Protein AF-A0A146KTJ7-F1 (afdb_monomer_lite)

Radius of gyration: 42.47 Å; chains: 1; bounding box: 105×36×90 Å

Organism: Lygus hesperus (NCBI:txid30085)

Structure (mmCIF, N/CA/C/O backbone):
data_AF-A0A146KTJ7-F1
#
_entry.id   AF-A0A146KTJ7-F1
#
loop_
_atom_site.group_PDB
_atom_site.id
_atom_site.type_symbol
_atom_site.label_atom_id
_atom_site.label_alt_id
_atom_site.label_comp_id
_atom_site.label_asym_id
_atom_site.label_entity_id
_atom_site.label_seq_id
_atom_site.pdbx_PDB_ins_code
_atom_site.Cartn_x
_atom_site.Cartn_y
_atom_site.Cartn_z
_atom_site.occupancy
_atom_site.B_iso_or_equiv
_atom_site.auth_seq_id
_atom_site.auth_comp_id
_atom_site.auth_asym_id
_atom_site.auth_atom_id
_atom_site.pdbx_PDB_model_num
ATOM 1 N N . ARG A 1 1 ? 34.558 -4.825 -2.400 1.00 47.84 1 ARG A N 1
ATOM 2 C CA . ARG A 1 1 ? 34.034 -5.689 -3.493 1.00 47.84 1 ARG A CA 1
ATOM 3 C C . ARG A 1 1 ? 32.564 -6.095 -3.314 1.00 47.84 1 ARG A C 1
ATOM 5 O O . ARG A 1 1 ? 31.874 -6.147 -4.314 1.00 47.84 1 ARG A O 1
ATOM 12 N N . ILE A 1 2 ? 32.049 -6.291 -2.092 1.00 46.28 2 ILE A N 1
ATOM 13 C CA . ILE A 1 2 ? 30.622 -6.625 -1.861 1.00 46.28 2 ILE A CA 1
ATOM 14 C C . ILE A 1 2 ? 29.674 -5.414 -2.025 1.00 46.28 2 ILE A C 1
ATOM 16 O O . ILE A 1 2 ? 28.558 -5.570 -2.504 1.00 46.28 2 ILE A O 1
ATOM 20 N N . TRP A 1 3 ? 30.133 -4.193 -1.728 1.00 40.91 3 TRP A N 1
ATOM 21 C CA . TRP A 1 3 ? 29.314 -2.974 -1.852 1.00 40.91 3 TRP A CA 1
ATOM 22 C C . TRP A 1 3 ? 29.135 -2.434 -3.285 1.00 40.91 3 TRP A C 1
ATOM 24 O O . TRP A 1 3 ? 28.250 -1.617 -3.509 1.00 40.91 3 TRP A O 1
ATOM 34 N N . LEU A 1 4 ? 29.916 -2.906 -4.265 1.00 48.66 4 LEU A N 1
ATOM 35 C CA . LEU A 1 4 ? 29.798 -2.459 -5.665 1.00 48.66 4 LEU A CA 1
ATOM 36 C C . LEU A 1 4 ? 28.673 -3.176 -6.430 1.00 48.66 4 LEU A C 1
ATOM 38 O O . LEU A 1 4 ? 28.104 -2.608 -7.354 1.00 48.66 4 LEU A O 1
ATOM 42 N N . LEU A 1 5 ? 28.298 -4.388 -6.011 1.00 50.31 5 LEU A N 1
ATOM 43 C CA . LEU A 1 5 ? 27.285 -5.201 -6.697 1.00 50.31 5 LEU A CA 1
ATOM 44 C C . LEU A 1 5 ? 25.848 -4.688 -6.520 1.00 50.31 5 LEU A C 1
ATOM 46 O O . LEU A 1 5 ? 24.988 -5.011 -7.330 1.00 50.31 5 LEU A O 1
ATOM 50 N N . LYS A 1 6 ? 25.557 -3.894 -5.479 1.00 47.56 6 LYS A N 1
ATOM 51 C CA . LYS A 1 6 ? 24.189 -3.396 -5.251 1.00 47.56 6 LYS A CA 1
ATOM 52 C C . LYS A 1 6 ? 23.852 -2.132 -6.043 1.00 47.56 6 LYS A C 1
ATOM 54 O O . LYS A 1 6 ? 22.677 -1.911 -6.328 1.00 47.56 6 LYS A O 1
ATOM 59 N N . PHE A 1 7 ? 24.847 -1.331 -6.426 1.00 45.88 7 PHE A N 1
ATOM 60 C CA . PHE A 1 7 ? 24.607 -0.043 -7.085 1.00 45.88 7 PHE A CA 1
ATOM 61 C C . PHE A 1 7 ? 24.211 -0.189 -8.566 1.00 45.88 7 PHE A C 1
ATOM 63 O O . PHE A 1 7 ? 23.405 0.590 -9.065 1.00 45.88 7 PHE A O 1
ATOM 70 N N . THR A 1 8 ? 24.678 -1.241 -9.247 1.00 53.75 8 THR A N 1
ATOM 71 C CA . THR A 1 8 ? 24.365 -1.506 -10.665 1.00 53.75 8 THR A CA 1
ATOM 72 C C . THR A 1 8 ? 22.951 -2.042 -10.898 1.00 53.75 8 THR A C 1
ATOM 74 O O . THR A 1 8 ? 22.513 -2.144 -12.032 1.00 53.75 8 THR A O 1
ATOM 77 N N . THR A 1 9 ? 22.199 -2.381 -9.848 1.00 61.38 9 THR A N 1
ATOM 78 C CA . THR A 1 9 ? 20.865 -2.989 -10.015 1.00 61.38 9 THR A CA 1
ATOM 79 C C . THR A 1 9 ? 19.799 -2.008 -10.497 1.00 61.38 9 THR A C 1
ATOM 81 O O . THR A 1 9 ? 18.772 -2.435 -11.007 1.00 61.38 9 THR A O 1
ATOM 84 N N . SER A 1 10 ? 20.021 -0.701 -10.325 1.00 77.00 10 SER A N 1
ATOM 85 C CA . SER A 1 10 ? 19.070 0.340 -10.741 1.00 77.00 10 SER A CA 1
ATOM 86 C C . SER A 1 10 ? 19.425 1.014 -12.066 1.00 77.00 10 SER A C 1
ATOM 88 O O . SER A 1 10 ? 18.772 1.993 -12.428 1.00 77.00 10 SER A O 1
ATOM 90 N N . ILE A 1 11 ? 20.471 0.536 -12.746 1.00 85.75 11 ILE A N 1
ATOM 91 C CA . ILE A 1 11 ? 20.939 1.103 -14.006 1.00 85.75 11 ILE A CA 1
ATOM 92 C C . ILE A 1 11 ? 20.647 0.129 -15.147 1.00 85.75 11 ILE A C 1
ATOM 94 O O . ILE A 1 11 ? 20.969 -1.055 -15.065 1.00 85.75 11 ILE A O 1
ATOM 98 N N . SER A 1 12 ? 20.016 0.632 -16.199 1.00 89.19 12 SER A N 1
ATOM 99 C CA . SER A 1 12 ? 19.704 -0.109 -17.416 1.00 89.19 12 SER A CA 1
ATOM 100 C C . SER A 1 12 ? 20.535 0.430 -18.573 1.00 89.19 12 SER A C 1
ATOM 102 O O . SER A 1 12 ? 20.665 1.645 -18.734 1.00 89.19 12 SER A O 1
ATOM 104 N N . ALA A 1 13 ? 21.093 -0.482 -19.367 1.00 89.31 13 ALA A N 1
ATOM 105 C CA . ALA A 1 13 ? 21.839 -0.154 -20.575 1.00 89.31 13 ALA A CA 1
ATOM 106 C C . ALA A 1 13 ? 20.877 0.074 -21.749 1.00 89.31 13 ALA A C 1
ATOM 108 O O . ALA A 1 13 ? 19.907 -0.669 -21.914 1.00 89.31 13 ALA A O 1
ATOM 109 N N . PHE A 1 14 ? 21.156 1.089 -22.556 1.00 89.81 14 PHE A N 1
ATOM 110 C CA . PHE A 1 14 ? 20.453 1.414 -23.790 1.00 89.81 14 PHE A CA 1
ATOM 111 C C . PHE A 1 14 ? 21.454 1.471 -24.939 1.00 89.81 14 PHE A C 1
ATOM 113 O O . PHE A 1 14 ? 22.538 2.026 -24.762 1.00 89.81 14 PHE A O 1
ATOM 120 N N . ASN A 1 15 ? 21.104 0.893 -26.088 1.00 90.69 15 ASN A N 1
ATOM 121 C CA . ASN A 1 15 ? 21.912 1.034 -27.290 1.00 90.69 15 ASN A CA 1
ATOM 122 C C . ASN A 1 15 ? 21.531 2.333 -28.004 1.00 90.69 15 ASN A C 1
ATOM 124 O O . ASN A 1 15 ? 20.383 2.515 -28.401 1.00 90.69 15 ASN A O 1
ATOM 128 N N . THR A 1 16 ? 22.507 3.214 -28.179 1.00 87.12 16 THR A N 1
ATOM 129 C CA . THR A 1 16 ? 22.369 4.504 -28.865 1.00 87.12 16 THR A CA 1
ATOM 130 C C . THR A 1 16 ? 21.907 4.341 -30.317 1.00 87.12 16 THR A C 1
ATOM 132 O O . THR A 1 16 ? 21.247 5.224 -30.855 1.00 87.12 16 THR A O 1
ATOM 135 N N . SER A 1 17 ? 22.158 3.196 -30.962 1.00 86.00 17 SER A N 1
ATOM 136 C CA . SER A 1 17 ? 21.632 2.931 -32.310 1.00 86.00 17 SER A CA 1
ATOM 137 C C . SER A 1 17 ? 20.104 2.891 -32.379 1.00 86.00 17 SER A C 1
ATOM 139 O O . SER A 1 17 ? 19.544 3.042 -33.460 1.00 86.00 17 SER A O 1
ATOM 141 N N . ASP A 1 18 ? 19.435 2.665 -31.245 1.00 86.81 18 ASP A N 1
ATOM 142 C CA . ASP A 1 18 ? 17.981 2.520 -31.158 1.00 86.81 18 ASP A CA 1
ATOM 143 C C . ASP A 1 18 ? 17.280 3.850 -30.818 1.00 86.81 18 ASP A C 1
ATOM 145 O O . ASP A 1 18 ? 16.095 3.860 -30.464 1.00 86.81 18 ASP A O 1
ATOM 149 N N . TYR A 1 19 ? 17.993 4.982 -30.888 1.00 85.06 19 TYR A N 1
ATOM 150 C 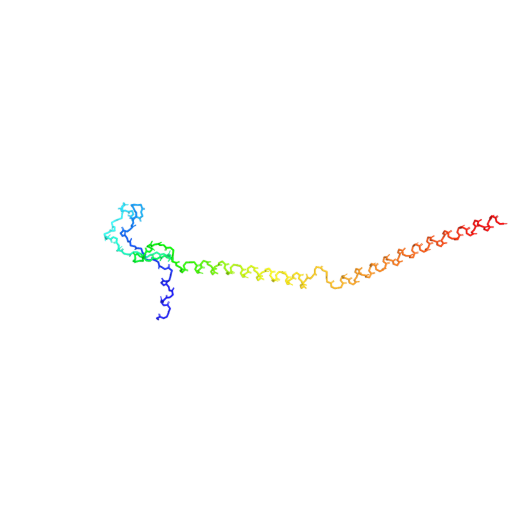CA . TYR A 1 19 ? 17.379 6.298 -30.745 1.00 85.06 19 TYR A CA 1
ATOM 151 C C . TYR A 1 19 ? 16.327 6.533 -31.838 1.00 85.06 19 TYR A C 1
ATOM 153 O O . TYR A 1 19 ? 16.546 6.265 -33.016 1.00 85.06 19 TYR A O 1
ATOM 161 N N . LEU A 1 20 ? 15.167 7.052 -31.431 1.00 85.62 20 LEU A N 1
ATOM 162 C CA . LEU A 1 20 ? 14.212 7.650 -32.364 1.00 85.62 20 LEU A CA 1
ATOM 163 C C . LEU A 1 20 ? 14.728 9.039 -32.757 1.00 85.62 20 LEU A C 1
ATOM 165 O O . LEU A 1 20 ? 15.433 9.663 -31.962 1.00 85.62 20 LEU A O 1
ATOM 169 N N . ASP A 1 21 ? 14.321 9.541 -33.925 1.00 80.19 21 ASP A N 1
ATOM 170 C CA . ASP A 1 21 ? 14.771 10.833 -34.477 1.00 80.19 21 ASP A CA 1
ATOM 171 C C . ASP A 1 21 ? 14.597 12.025 -33.506 1.00 80.19 21 ASP A C 1
ATOM 173 O O . ASP A 1 21 ? 15.309 13.017 -33.609 1.00 80.19 21 ASP A O 1
ATOM 177 N N . GLU A 1 22 ? 13.689 11.914 -32.528 1.00 80.06 22 GLU A N 1
ATOM 178 C CA . GLU A 1 22 ? 13.392 12.938 -31.512 1.00 80.06 22 GLU A CA 1
ATOM 179 C C . GLU A 1 22 ? 14.144 12.761 -30.173 1.00 80.06 22 GLU A C 1
ATOM 181 O O . GLU A 1 22 ? 14.019 13.597 -29.283 1.00 80.06 22 GLU A O 1
ATOM 186 N N . MET A 1 23 ? 14.872 11.655 -29.971 1.00 77.44 23 MET A N 1
ATOM 187 C CA . MET A 1 23 ? 15.534 11.326 -28.691 1.00 77.44 23 MET A CA 1
ATOM 188 C C . MET A 1 23 ? 17.036 11.630 -28.665 1.00 77.44 23 MET A C 1
ATOM 190 O O . MET A 1 23 ? 17.662 11.499 -27.610 1.00 77.44 23 MET A O 1
ATOM 194 N N . GLY A 1 24 ? 17.618 11.966 -29.817 1.00 71.19 24 GLY A N 1
ATOM 195 C CA . GLY A 1 24 ? 19.033 12.300 -29.936 1.00 71.19 24 GLY A CA 1
ATOM 196 C C . GLY A 1 24 ? 19.383 13.620 -29.248 1.00 71.19 24 GLY A C 1
ATOM 197 O O . GLY A 1 24 ? 18.517 14.423 -28.912 1.00 71.19 24 GLY A O 1
ATOM 198 N N . VAL A 1 25 ? 20.677 13.847 -29.033 1.00 71.62 25 VAL A N 1
ATOM 199 C CA . VAL A 1 25 ? 21.177 15.149 -28.579 1.00 71.62 25 VAL A CA 1
ATOM 200 C C . VAL A 1 25 ? 20.886 16.193 -29.659 1.00 71.62 25 VAL A C 1
ATOM 202 O O . VAL A 1 25 ? 21.232 15.975 -30.821 1.00 71.62 25 VAL A O 1
ATOM 205 N N . ASP A 1 26 ? 20.298 17.330 -29.277 1.00 72.19 26 ASP A N 1
ATOM 206 C CA . ASP A 1 26 ? 20.139 18.482 -30.167 1.00 72.19 26 ASP A CA 1
ATOM 207 C C . ASP A 1 26 ? 21.529 18.957 -30.614 1.00 72.19 26 ASP A C 1
ATOM 209 O O . ASP A 1 26 ? 22.291 19.540 -29.841 1.00 72.19 26 ASP A O 1
ATOM 213 N N . LYS A 1 27 ? 21.881 18.680 -31.875 1.00 69.94 27 LYS A N 1
ATOM 214 C CA . LYS A 1 27 ? 23.171 19.079 -32.470 1.00 69.94 27 LYS A CA 1
ATOM 215 C C . LYS A 1 27 ? 23.202 20.562 -32.863 1.00 69.94 27 LYS A C 1
ATOM 217 O O . LYS A 1 27 ? 24.217 21.057 -33.350 1.00 69.94 27 LYS A O 1
ATOM 222 N N . ASP A 1 28 ? 22.109 21.282 -32.622 1.00 67.50 28 ASP A N 1
ATOM 223 C CA . ASP A 1 28 ? 21.960 22.698 -32.932 1.00 67.50 28 ASP A CA 1
ATOM 224 C C . ASP A 1 28 ? 22.681 23.566 -31.884 1.00 67.50 28 ASP A C 1
ATOM 226 O O . ASP A 1 28 ? 22.093 24.062 -30.924 1.00 67.50 28 ASP A O 1
ATOM 230 N N . GLY A 1 29 ? 23.987 23.776 -32.082 1.00 62.22 29 GLY A N 1
ATOM 231 C CA . GLY A 1 29 ? 24.737 24.864 -31.438 1.00 62.22 29 GLY A CA 1
ATOM 232 C C . GLY A 1 29 ? 25.714 24.479 -30.326 1.00 62.22 29 GLY A C 1
ATOM 233 O O . GLY A 1 29 ? 26.244 25.374 -29.666 1.00 62.22 29 GLY A O 1
ATOM 234 N N . VAL A 1 30 ? 25.998 23.191 -30.125 1.00 61.84 30 VAL A N 1
ATOM 235 C CA . VAL A 1 30 ? 27.116 22.740 -29.283 1.00 61.84 30 VAL A CA 1
ATOM 236 C C . VAL A 1 30 ? 28.033 21.871 -30.132 1.00 61.84 30 VAL A C 1
ATOM 238 O O . VAL A 1 30 ? 27.632 20.792 -30.564 1.00 61.84 30 VAL A O 1
ATOM 241 N N . ASP A 1 31 ? 29.268 22.329 -30.342 1.00 58.09 31 ASP A N 1
ATOM 242 C CA . ASP A 1 31 ? 30.346 21.545 -30.953 1.00 58.09 31 ASP A CA 1
ATOM 243 C C . ASP A 1 31 ? 30.782 20.436 -29.977 1.00 58.09 31 ASP A C 1
ATOM 245 O O . ASP A 1 31 ? 31.858 20.475 -29.378 1.00 58.09 31 ASP A O 1
ATOM 249 N N . ILE A 1 32 ? 29.914 19.449 -29.747 1.00 62.09 32 ILE A N 1
ATOM 250 C CA . ILE A 1 32 ? 30.331 18.177 -29.165 1.00 62.09 32 ILE A CA 1
ATOM 251 C C . ILE A 1 32 ? 31.034 17.429 -30.298 1.00 62.09 32 ILE A C 1
ATOM 253 O O . ILE A 1 32 ? 30.412 16.704 -31.069 1.00 62.09 32 ILE A O 1
ATOM 257 N N . GLU A 1 33 ? 32.341 17.654 -30.439 1.00 60.47 33 GLU A N 1
ATOM 258 C CA . GLU A 1 33 ? 33.205 16.806 -31.262 1.00 60.47 33 GLU A CA 1
ATOM 259 C C . GLU A 1 33 ? 33.278 15.415 -30.617 1.00 60.47 33 GLU A C 1
ATOM 261 O O . GLU A 1 33 ? 34.136 15.122 -29.782 1.00 60.47 33 GLU A O 1
ATOM 266 N N . GLY A 1 34 ? 32.332 14.554 -30.971 1.00 66.81 34 GLY A N 1
ATOM 267 C CA . GLY A 1 34 ? 32.317 13.159 -30.560 1.00 66.81 34 GLY A CA 1
ATOM 268 C C . GLY A 1 34 ? 31.083 12.443 -31.083 1.00 66.81 34 GLY A C 1
ATOM 269 O O . GLY A 1 34 ? 29.970 12.943 -30.938 1.00 66.81 34 GLY A O 1
ATOM 270 N N . ASP A 1 35 ? 31.288 11.269 -31.681 1.00 73.69 35 ASP A N 1
ATOM 271 C CA . ASP A 1 35 ? 30.192 10.343 -31.952 1.00 73.69 35 ASP A CA 1
ATOM 272 C C . ASP A 1 35 ? 29.529 9.931 -30.632 1.00 73.69 35 ASP A C 1
ATOM 274 O O . ASP A 1 35 ? 30.193 9.784 -29.597 1.00 73.69 35 ASP A O 1
ATOM 278 N N . ASP A 1 36 ? 28.213 9.730 -30.675 1.00 75.00 36 ASP A N 1
ATOM 279 C CA . ASP A 1 36 ? 27.471 9.223 -29.531 1.00 75.00 36 ASP A CA 1
ATOM 280 C C . ASP A 1 36 ? 28.050 7.856 -29.102 1.00 75.00 36 ASP A C 1
ATOM 282 O O . ASP A 1 36 ? 28.326 6.998 -29.949 1.00 75.00 36 ASP A O 1
ATOM 286 N N . PRO A 1 37 ? 28.259 7.613 -27.794 1.00 82.75 37 PRO A N 1
ATOM 287 C CA . PRO A 1 37 ? 28.782 6.335 -27.328 1.00 82.75 37 PRO A CA 1
ATOM 288 C C . PRO A 1 37 ? 27.815 5.206 -27.694 1.00 82.75 37 PRO A C 1
ATOM 290 O O . PRO A 1 37 ? 26.607 5.371 -27.569 1.00 82.75 37 PRO A O 1
ATOM 293 N N . GLU A 1 38 ? 28.334 4.033 -28.063 1.00 86.00 38 GLU A N 1
ATOM 294 C CA . GLU A 1 38 ? 27.518 2.882 -28.495 1.00 86.00 38 GLU A CA 1
ATOM 295 C C . GLU A 1 38 ? 26.451 2.477 -27.459 1.00 86.00 38 GLU A C 1
ATOM 297 O O . GLU A 1 38 ? 25.325 2.128 -27.807 1.00 86.00 38 GLU A O 1
ATOM 302 N N . ILE A 1 39 ? 26.779 2.571 -26.166 1.00 88.56 39 ILE A N 1
ATOM 303 C CA . ILE A 1 39 ? 25.868 2.230 -25.071 1.00 88.56 39 ILE A CA 1
ATOM 304 C C . ILE A 1 39 ? 25.814 3.377 -24.067 1.00 88.56 39 ILE A C 1
ATOM 306 O O . ILE A 1 39 ? 26.838 3.777 -23.507 1.00 88.56 39 ILE A O 1
ATOM 310 N N . CYS A 1 40 ? 24.602 3.837 -23.759 1.00 87.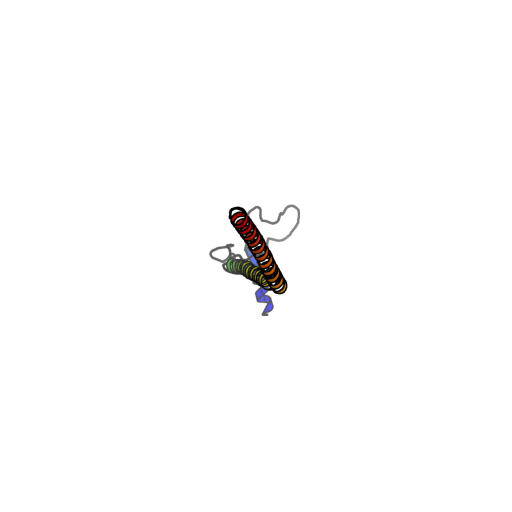44 40 CYS A N 1
ATOM 311 C CA . CYS A 1 40 ? 24.341 4.764 -22.666 1.00 87.44 40 CYS A CA 1
ATOM 312 C C . CYS A 1 40 ? 23.611 4.062 -21.510 1.00 87.44 40 CYS A C 1
ATOM 314 O O . CYS A 1 40 ? 23.037 2.979 -21.645 1.00 87.44 40 CYS A O 1
ATOM 316 N N . GLN A 1 41 ? 23.691 4.644 -20.316 1.00 88.31 41 GLN A N 1
ATOM 317 C CA . GLN A 1 41 ? 23.133 4.064 -19.099 1.00 88.31 41 GLN A CA 1
ATOM 318 C C . GLN A 1 41 ? 22.164 5.046 -18.452 1.00 88.31 41 GLN A C 1
ATOM 320 O O . GLN A 1 41 ? 22.506 6.200 -18.208 1.00 88.31 41 GLN A O 1
ATOM 325 N N . TYR A 1 42 ? 20.962 4.575 -18.137 1.00 87.62 42 TYR A N 1
ATOM 326 C CA . TYR A 1 42 ? 19.922 5.371 -17.493 1.00 87.62 42 TYR A CA 1
ATOM 327 C C . TYR A 1 42 ? 19.357 4.636 -16.287 1.00 87.62 42 TYR A C 1
ATOM 329 O O . TYR A 1 42 ? 19.506 3.424 -16.127 1.00 87.62 42 TYR A O 1
ATOM 337 N N . ARG A 1 43 ? 18.708 5.382 -15.397 1.00 88.19 43 ARG A N 1
ATOM 338 C CA . ARG A 1 43 ? 18.122 4.804 -14.192 1.00 88.19 43 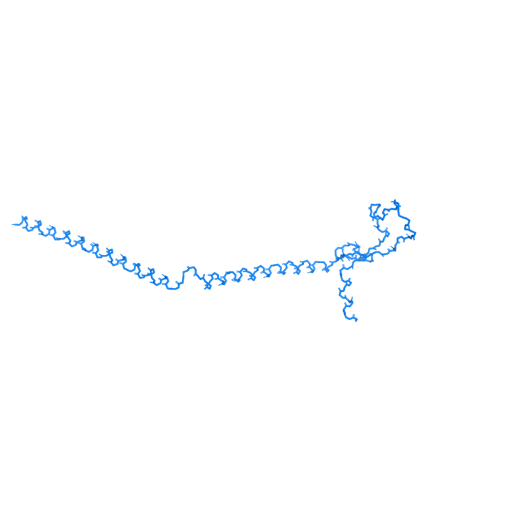ARG A CA 1
ATOM 339 C C . ARG A 1 43 ? 16.828 4.071 -14.547 1.00 88.19 43 ARG A C 1
ATOM 341 O O . ARG A 1 43 ? 15.844 4.702 -14.924 1.00 88.19 43 ARG A O 1
ATOM 348 N N . GLY A 1 44 ? 16.813 2.753 -14.387 1.00 86.56 44 GLY A N 1
ATOM 349 C CA . GLY A 1 44 ? 15.685 1.913 -14.768 1.00 86.56 44 GLY A CA 1
ATOM 350 C C . GLY A 1 44 ? 15.895 0.438 -14.433 1.00 86.56 44 GLY A C 1
ATOM 351 O O . GLY A 1 44 ? 17.017 -0.034 -14.296 1.00 86.56 44 GLY A O 1
ATOM 352 N N . TYR A 1 45 ? 14.786 -0.293 -14.300 1.00 85.62 45 TYR A N 1
ATOM 353 C CA . TYR A 1 45 ? 14.764 -1.754 -14.156 1.00 85.62 45 TYR A CA 1
ATOM 354 C C . TYR A 1 45 ? 14.250 -2.376 -15.456 1.00 85.62 45 TYR A C 1
ATOM 356 O O . TYR A 1 45 ? 13.137 -2.905 -15.517 1.00 85.62 45 TYR A O 1
ATOM 364 N N . ARG A 1 46 ? 15.033 -2.231 -16.524 1.00 88.69 46 ARG A N 1
ATOM 365 C CA . ARG A 1 46 ? 14.693 -2.719 -17.864 1.00 88.69 46 ARG A CA 1
ATOM 366 C C . ARG A 1 46 ? 15.699 -3.759 -18.333 1.00 88.69 46 ARG A C 1
ATOM 368 O O . ARG A 1 46 ? 16.835 -3.773 -17.864 1.00 88.69 46 ARG A O 1
ATOM 375 N N . ASN A 1 47 ? 15.245 -4.632 -19.222 1.00 88.19 47 ASN A N 1
ATOM 376 C CA . ASN A 1 47 ? 16.085 -5.646 -19.852 1.00 88.19 47 ASN A CA 1
ATOM 377 C C . ASN A 1 47 ? 17.125 -4.991 -20.770 1.00 88.19 47 ASN A C 1
ATOM 379 O O . ASN A 1 47 ? 16.898 -3.891 -21.288 1.00 88.19 47 ASN A O 1
ATOM 383 N N . GLY A 1 48 ? 18.259 -5.664 -20.955 1.00 86.50 48 GLY A N 1
ATOM 384 C CA . GLY A 1 48 ? 19.354 -5.150 -21.773 1.00 86.50 48 GLY A CA 1
ATOM 385 C C . GLY A 1 48 ? 19.052 -5.196 -23.278 1.00 86.50 48 GLY A C 1
ATOM 386 O O . GLY A 1 48 ? 18.073 -5.816 -23.700 1.00 86.50 48 GLY A O 1
ATOM 387 N N . PRO A 1 49 ? 19.911 -4.581 -24.108 1.00 85.62 49 PRO A N 1
ATOM 388 C CA . PRO A 1 49 ? 19.774 -4.609 -25.569 1.00 85.62 49 PRO A CA 1
ATOM 389 C C . PRO A 1 49 ? 19.990 -6.005 -26.188 1.00 85.62 49 PRO A C 1
ATOM 391 O O . PRO A 1 49 ? 19.553 -6.245 -27.314 1.00 85.62 49 PRO A O 1
ATOM 394 N N . GLU A 1 50 ? 20.625 -6.926 -25.453 1.00 84.50 50 GLU A N 1
ATOM 395 C CA . GLU A 1 50 ? 20.908 -8.314 -25.866 1.00 84.50 50 GLU A CA 1
ATOM 396 C C . GLU A 1 50 ? 19.814 -9.318 -25.459 1.00 84.50 50 GLU A C 1
ATOM 398 O O . GLU A 1 50 ? 19.834 -10.479 -25.871 1.00 84.50 50 GLU A O 1
ATOM 403 N N . ASP A 1 51 ? 18.855 -8.900 -24.628 1.00 85.06 51 ASP A N 1
ATOM 404 C CA . ASP A 1 51 ? 17.771 -9.772 -24.180 1.00 85.06 51 ASP A CA 1
ATOM 405 C C . ASP A 1 51 ? 16.725 -9.991 -25.284 1.00 85.06 51 ASP A C 1
ATOM 407 O O . ASP A 1 51 ? 16.523 -9.164 -26.173 1.00 85.06 51 ASP A O 1
ATOM 411 N N . LYS A 1 52 ? 15.989 -11.109 -25.197 1.00 84.88 52 LYS A N 1
ATOM 412 C CA . LYS A 1 52 ? 14.901 -11.435 -26.143 1.00 84.88 52 LYS A CA 1
ATOM 413 C C . LYS A 1 52 ? 13.792 -10.380 -26.161 1.00 84.88 52 LYS A C 1
ATOM 415 O O . LYS A 1 52 ? 13.176 -10.156 -27.196 1.00 84.88 52 LYS A O 1
ATOM 420 N N . GLU A 1 53 ? 13.534 -9.761 -25.013 1.00 85.50 53 GLU A N 1
ATOM 421 C CA . GLU A 1 53 ? 12.556 -8.688 -24.839 1.00 85.50 53 GLU A CA 1
ATOM 422 C C . GLU A 1 53 ? 13.296 -7.388 -24.508 1.00 85.50 53 GLU A C 1
ATOM 424 O O . GLU A 1 53 ? 13.393 -6.978 -23.345 1.00 85.50 53 GLU A O 1
ATOM 429 N N . LYS A 1 54 ? 13.876 -6.779 -25.548 1.00 85.56 54 LYS A N 1
ATOM 430 C CA . LYS A 1 54 ? 14.699 -5.570 -25.446 1.00 85.56 54 LYS A CA 1
ATOM 431 C C . LYS A 1 54 ? 13.922 -4.422 -24.814 1.00 85.56 54 LYS A C 1
ATOM 433 O O . LYS A 1 54 ? 12.781 -4.158 -25.187 1.00 85.56 54 LYS A O 1
ATOM 438 N N . TYR A 1 55 ? 14.548 -3.749 -23.849 1.00 86.31 55 TYR A N 1
ATOM 439 C CA . TYR A 1 55 ? 14.000 -2.581 -23.143 1.00 86.31 55 TYR A CA 1
ATOM 440 C C . TYR A 1 55 ? 12.661 -2.809 -22.420 1.00 86.31 55 TYR A C 1
ATOM 442 O O . TYR A 1 55 ? 12.079 -1.859 -21.884 1.00 86.31 55 TYR A O 1
ATOM 450 N N . GLY A 1 56 ? 12.193 -4.059 -22.349 1.00 87.12 56 GLY A N 1
ATOM 451 C CA . GLY A 1 56 ? 11.029 -4.467 -21.576 1.00 87.12 56 GLY A CA 1
ATOM 452 C C . GLY A 1 56 ? 11.257 -4.333 -20.072 1.00 87.12 56 GLY A C 1
ATOM 453 O O . GLY A 1 56 ? 12.375 -4.119 -19.595 1.00 87.12 56 GLY A O 1
ATOM 454 N N . LEU A 1 57 ? 10.173 -4.444 -19.306 1.00 85.50 57 LEU A N 1
ATOM 455 C CA . LEU A 1 57 ? 10.229 -4.418 -17.846 1.00 85.50 57 LEU A CA 1
ATOM 456 C C . LEU A 1 57 ? 10.899 -5.694 -17.334 1.00 85.50 57 LEU A C 1
ATOM 458 O O . LEU A 1 57 ? 10.422 -6.800 -17.582 1.00 85.50 57 LEU A O 1
ATOM 462 N N . SER A 1 58 ? 11.982 -5.536 -16.575 1.00 85.56 58 SER A N 1
ATOM 463 C CA . SER A 1 58 ? 12.654 -6.683 -15.972 1.00 85.56 58 SER A CA 1
ATOM 464 C C . SER A 1 58 ? 11.750 -7.343 -14.927 1.00 85.56 58 SER A C 1
ATOM 466 O O . SER A 1 58 ? 11.065 -6.637 -14.182 1.00 85.56 58 SER A O 1
ATOM 468 N N . PRO A 1 59 ? 11.793 -8.676 -14.747 1.00 84.19 59 PRO A N 1
ATOM 469 C CA . PRO A 1 59 ? 11.140 -9.336 -13.618 1.00 84.19 59 PRO A CA 1
ATOM 470 C C . PRO A 1 59 ? 11.491 -8.697 -12.264 1.00 84.19 59 PRO A C 1
ATOM 472 O O . PRO A 1 59 ? 10.658 -8.662 -11.360 1.00 84.19 59 PRO A O 1
ATOM 475 N N . GLN A 1 60 ? 12.693 -8.129 -12.117 1.00 83.62 60 GLN A N 1
ATOM 476 C CA . GLN A 1 60 ? 13.111 -7.424 -10.900 1.00 83.62 60 GLN A CA 1
ATOM 477 C C . GLN A 1 60 ? 12.250 -6.190 -10.593 1.00 83.62 60 GLN A C 1
ATOM 479 O O . GLN A 1 60 ? 11.975 -5.920 -9.423 1.00 83.62 60 GLN A O 1
ATOM 484 N N . TYR A 1 61 ? 11.767 -5.483 -11.621 1.00 87.44 61 TYR A N 1
ATOM 485 C CA . TYR A 1 61 ? 10.849 -4.354 -11.460 1.00 87.44 61 TYR A CA 1
ATOM 486 C C . TYR A 1 61 ? 9.597 -4.773 -10.687 1.00 87.44 61 TYR A C 1
ATOM 488 O O . TYR A 1 61 ? 9.220 -4.126 -9.711 1.00 87.44 61 TYR A O 1
ATOM 496 N N . TRP A 1 62 ? 8.993 -5.897 -11.081 1.00 89.88 62 TRP A N 1
ATOM 497 C CA . TRP A 1 62 ? 7.768 -6.410 -10.470 1.00 89.88 62 TRP A CA 1
ATOM 498 C C . TRP A 1 62 ? 7.962 -6.804 -9.008 1.00 89.88 62 TRP A C 1
ATOM 500 O O . TRP A 1 62 ? 7.093 -6.533 -8.184 1.00 89.88 62 TRP A O 1
ATOM 510 N N . HIS A 1 63 ? 9.122 -7.362 -8.657 1.00 90.75 63 HIS A N 1
ATOM 511 C CA . HIS A 1 63 ? 9.446 -7.681 -7.265 1.00 90.75 63 HIS A CA 1
ATOM 512 C C . HIS A 1 63 ? 9.570 -6.417 -6.409 1.00 90.75 63 HIS A C 1
ATOM 514 O O . HIS A 1 63 ? 9.018 -6.359 -5.311 1.00 90.75 63 HIS A O 1
ATOM 520 N N . VAL A 1 64 ? 10.258 -5.384 -6.907 1.00 89.31 64 VAL A N 1
ATOM 521 C CA . VAL A 1 64 ? 10.393 -4.101 -6.197 1.00 89.31 64 VAL A CA 1
ATOM 522 C C . VAL A 1 64 ? 9.038 -3.410 -6.069 1.00 89.31 64 VAL A C 1
ATOM 524 O O . VAL A 1 64 ? 8.721 -2.864 -5.013 1.00 89.31 64 VAL A O 1
ATOM 527 N N . PHE A 1 65 ? 8.225 -3.453 -7.121 1.00 90.31 65 PHE A N 1
ATOM 528 C CA . PHE A 1 65 ? 6.873 -2.913 -7.117 1.00 90.31 65 PHE A CA 1
ATOM 529 C C . PHE A 1 65 ? 5.993 -3.614 -6.075 1.00 90.31 65 PHE A C 1
ATOM 531 O O . PHE A 1 65 ? 5.433 -2.952 -5.201 1.00 90.31 65 PHE A O 1
ATOM 538 N N . ALA A 1 66 ? 5.952 -4.948 -6.094 1.00 94.12 66 ALA A N 1
ATOM 539 C CA . ALA A 1 66 ? 5.209 -5.743 -5.123 1.00 94.12 66 ALA A CA 1
ATOM 540 C C . ALA A 1 66 ? 5.695 -5.499 -3.687 1.00 94.12 66 ALA A C 1
ATOM 542 O O . ALA A 1 66 ? 4.877 -5.322 -2.790 1.00 94.12 66 ALA A O 1
ATOM 543 N N . ALA A 1 67 ? 7.010 -5.413 -3.463 1.00 94.31 67 ALA A N 1
ATOM 544 C CA . ALA A 1 67 ? 7.577 -5.127 -2.146 1.00 94.31 67 ALA A CA 1
ATOM 545 C C . ALA A 1 67 ? 7.175 -3.739 -1.619 1.00 94.31 67 ALA A C 1
ATOM 547 O O . ALA A 1 67 ? 6.863 -3.601 -0.438 1.00 94.31 67 ALA A O 1
ATOM 548 N N . ARG A 1 68 ? 7.138 -2.715 -2.484 1.00 94.00 68 ARG A N 1
ATOM 549 C CA . ARG A 1 68 ? 6.662 -1.371 -2.113 1.00 94.00 68 ARG A CA 1
ATOM 550 C C . ARG A 1 68 ? 5.184 -1.384 -1.733 1.00 94.00 68 ARG A C 1
ATOM 552 O O . ARG A 1 68 ? 4.829 -0.790 -0.722 1.00 94.00 68 ARG A O 1
ATOM 559 N N . LEU A 1 69 ? 4.345 -2.081 -2.500 1.00 96.25 69 LEU A N 1
ATOM 560 C CA . LEU A 1 69 ? 2.921 -2.221 -2.183 1.00 96.25 69 LEU A CA 1
ATOM 561 C C . LEU A 1 69 ? 2.701 -2.993 -0.879 1.00 96.25 69 LEU A C 1
ATOM 563 O O . LEU A 1 69 ? 1.964 -2.535 -0.012 1.00 96.25 69 LEU A O 1
ATOM 567 N N . ALA A 1 70 ? 3.385 -4.123 -0.705 1.00 96.69 70 ALA A N 1
ATOM 568 C CA . ALA A 1 70 ? 3.310 -4.921 0.513 1.00 96.69 70 ALA A CA 1
ATOM 569 C C . ALA A 1 70 ? 3.736 -4.117 1.749 1.00 96.69 70 ALA A C 1
ATOM 571 O O . ALA A 1 70 ? 3.093 -4.214 2.790 1.00 96.69 70 ALA A O 1
ATOM 572 N N . PHE A 1 71 ? 4.780 -3.291 1.635 1.00 96.94 71 PHE A N 1
ATOM 573 C CA . PHE A 1 71 ? 5.208 -2.412 2.721 1.00 96.94 71 PHE A CA 1
ATOM 574 C C . PHE A 1 71 ? 4.105 -1.433 3.143 1.00 96.94 71 PHE A C 1
ATOM 576 O O . PHE A 1 71 ? 3.848 -1.293 4.337 1.00 96.94 71 PHE A O 1
ATOM 583 N N . VAL A 1 72 ? 3.423 -0.805 2.178 1.00 96.81 72 VAL A N 1
ATOM 584 C CA . VAL A 1 72 ? 2.304 0.111 2.457 1.00 96.81 72 VAL A CA 1
ATOM 585 C C . VAL A 1 72 ? 1.166 -0.627 3.158 1.00 96.81 72 VAL A C 1
ATOM 587 O O . VAL A 1 72 ? 0.718 -0.176 4.207 1.00 96.81 72 VAL A O 1
ATOM 590 N N . VAL A 1 73 ? 0.764 -1.790 2.641 1.00 97.12 73 VAL A N 1
ATOM 591 C CA . VAL A 1 73 ? -0.321 -2.596 3.220 1.00 97.12 73 VAL A CA 1
ATOM 592 C C . VAL A 1 73 ? 0.016 -3.038 4.645 1.00 97.12 73 VAL A C 1
ATOM 594 O O . VAL A 1 73 ? -0.804 -2.889 5.544 1.00 97.12 73 VAL A O 1
ATOM 597 N N . VAL A 1 74 ? 1.220 -3.556 4.896 1.00 97.75 74 VAL A N 1
ATOM 598 C CA . VAL A 1 74 ? 1.630 -3.977 6.247 1.00 97.75 74 VAL A CA 1
ATOM 599 C C . VAL A 1 74 ? 1.650 -2.792 7.208 1.00 97.75 74 VAL A C 1
ATOM 601 O O . VAL A 1 74 ? 1.140 -2.901 8.322 1.00 97.75 74 VAL A O 1
ATOM 604 N N . PHE A 1 75 ? 2.209 -1.657 6.786 1.00 97.06 75 PHE A N 1
ATOM 605 C CA . PHE A 1 75 ? 2.244 -0.449 7.606 1.00 97.06 75 PHE A CA 1
ATOM 606 C C . PHE A 1 75 ? 0.835 0.044 7.947 1.00 97.06 75 PHE A C 1
ATOM 608 O O . PHE A 1 75 ? 0.548 0.339 9.105 1.00 97.06 75 PHE A O 1
ATOM 615 N N . GLU A 1 76 ? -0.058 0.059 6.962 1.00 96.75 76 GLU A N 1
ATOM 616 C CA . GLU A 1 76 ? -1.468 0.383 7.140 1.00 96.75 76 GLU A CA 1
ATOM 617 C C . GLU A 1 76 ? -2.120 -0.524 8.195 1.00 96.75 76 GLU A C 1
ATOM 619 O O . GLU A 1 76 ? -2.667 -0.022 9.176 1.00 96.75 76 GLU A O 1
ATOM 624 N N . HIS A 1 77 ? -1.980 -1.849 8.077 1.00 96.62 77 HIS A N 1
ATOM 625 C CA . HIS A 1 77 ? -2.540 -2.797 9.049 1.00 96.62 77 HIS A CA 1
ATOM 626 C C . HIS A 1 77 ? -1.977 -2.598 10.461 1.00 96.62 77 HIS A C 1
ATOM 628 O O . HIS A 1 77 ? -2.716 -2.729 11.435 1.00 96.62 77 HIS A O 1
ATOM 634 N N . ILE A 1 78 ? -0.691 -2.257 10.593 1.00 96.94 78 ILE A N 1
ATOM 635 C CA . ILE A 1 78 ? -0.081 -1.935 11.890 1.00 96.94 78 ILE A CA 1
ATOM 636 C C . ILE A 1 78 ? -0.720 -0.677 12.479 1.00 96.94 78 ILE A C 1
ATOM 638 O O . ILE A 1 78 ? -1.107 -0.686 13.645 1.00 96.94 78 ILE A O 1
ATOM 642 N N . VAL A 1 79 ? -0.867 0.393 11.697 1.00 96.06 79 VAL A N 1
ATOM 643 C CA . VAL A 1 79 ? -1.499 1.638 12.162 1.00 96.06 79 VAL A CA 1
ATOM 644 C C . VAL A 1 79 ? -2.959 1.397 12.555 1.00 96.06 79 VAL A C 1
ATOM 646 O O . VAL A 1 79 ? -3.385 1.850 13.620 1.00 96.06 79 VAL A O 1
ATOM 649 N N . PHE A 1 80 ? -3.715 0.634 11.764 1.00 94.19 80 PHE A N 1
ATOM 650 C CA . PHE A 1 80 ? -5.083 0.232 12.106 1.00 94.19 80 PHE A CA 1
ATOM 651 C C . PHE A 1 80 ? -5.147 -0.613 13.383 1.00 94.19 80 PHE A C 1
ATOM 653 O O . PHE A 1 80 ? -5.997 -0.375 14.239 1.00 94.19 80 PHE A O 1
ATOM 660 N N . ALA A 1 81 ? -4.231 -1.564 13.563 1.00 93.75 81 ALA A N 1
ATOM 661 C CA . ALA A 1 81 ? -4.173 -2.366 14.780 1.00 93.75 81 ALA A CA 1
ATOM 662 C C . ALA A 1 81 ? -3.825 -1.510 16.006 1.00 93.75 81 ALA A C 1
ATOM 664 O O . ALA A 1 81 ? -4.476 -1.630 17.038 1.00 93.75 81 ALA A O 1
ATOM 665 N N . LEU A 1 82 ? -2.839 -0.614 15.900 1.00 93.31 82 LEU A N 1
ATOM 666 C CA . LEU A 1 82 ? -2.438 0.275 16.992 1.00 93.31 82 LEU A CA 1
ATOM 667 C C . LEU A 1 82 ? -3.555 1.244 17.376 1.00 93.31 82 LEU A C 1
ATOM 669 O O . LEU A 1 82 ? -3.822 1.424 18.558 1.00 93.31 82 LEU A O 1
ATOM 673 N N . THR A 1 83 ? -4.236 1.837 16.398 1.00 89.00 83 THR A N 1
ATOM 674 C CA . THR A 1 83 ? -5.391 2.711 16.656 1.00 89.00 83 THR A CA 1
ATOM 675 C C . THR A 1 83 ? -6.561 1.938 17.265 1.00 89.00 83 THR A C 1
ATOM 677 O O . THR A 1 83 ? -7.166 2.425 18.217 1.00 89.00 83 THR A O 1
ATOM 680 N N . GLY A 1 84 ? -6.818 0.705 16.818 1.00 86.94 84 GLY A N 1
ATOM 681 C CA . GLY A 1 84 ? -7.796 -0.192 17.439 1.00 86.94 84 GLY A CA 1
ATOM 682 C C . GLY A 1 84 ? -7.441 -0.564 18.883 1.00 86.94 84 GLY A C 1
ATOM 683 O O . GLY A 1 84 ? -8.292 -0.498 19.768 1.00 86.94 84 GLY A O 1
ATOM 684 N N . ILE A 1 85 ? -6.174 -0.888 19.157 1.00 87.00 85 ILE A N 1
ATOM 685 C CA . ILE A 1 85 ? -5.681 -1.156 20.516 1.00 87.00 85 ILE A CA 1
ATOM 686 C C . ILE A 1 85 ? -5.780 0.100 21.381 1.00 87.00 85 ILE A C 1
ATOM 688 O O . ILE A 1 85 ? -6.171 -0.007 22.539 1.00 87.00 85 ILE A O 1
ATOM 692 N N . MET A 1 86 ? -5.460 1.285 20.855 1.00 85.88 86 MET A N 1
ATOM 693 C CA . MET A 1 86 ? -5.605 2.543 21.595 1.00 85.88 86 MET A CA 1
ATOM 694 C C . MET A 1 86 ? -7.065 2.828 21.944 1.00 85.88 86 MET A C 1
ATOM 696 O O . MET A 1 86 ? -7.341 3.147 23.095 1.00 85.88 86 MET A O 1
ATOM 700 N N . ALA A 1 87 ? -7.995 2.638 21.006 1.00 82.06 87 ALA A N 1
ATOM 701 C CA . ALA A 1 87 ? -9.430 2.763 21.265 1.00 82.06 87 ALA A CA 1
ATOM 702 C C . ALA A 1 87 ? -9.934 1.727 22.287 1.00 82.06 87 ALA A C 1
ATOM 704 O O . ALA A 1 87 ? -10.840 2.002 23.068 1.00 82.06 87 ALA A O 1
ATOM 705 N N . TYR A 1 88 ? -9.331 0.535 22.320 1.00 79.31 88 TYR A N 1
ATOM 706 C CA . TYR A 1 88 ? -9.631 -0.468 23.341 1.00 79.31 88 TYR A CA 1
ATOM 707 C C . TYR A 1 88 ? -9.013 -0.136 24.709 1.00 79.31 88 TYR A C 1
ATOM 709 O O . TYR A 1 88 ? -9.625 -0.393 25.742 1.00 79.31 88 TYR A O 1
ATOM 717 N N . THR A 1 89 ? -7.796 0.413 24.727 1.00 76.06 89 THR A N 1
ATOM 718 C CA . THR A 1 89 ? -7.029 0.718 25.949 1.00 76.06 89 THR A CA 1
ATOM 719 C C . THR A 1 89 ? -7.545 1.976 26.637 1.00 76.06 89 THR A C 1
ATOM 721 O O . THR A 1 89 ? -7.568 2.039 27.865 1.00 76.06 89 THR A O 1
ATOM 724 N N . ILE A 1 90 ? -7.993 2.961 25.857 1.00 75.31 90 ILE A N 1
ATOM 725 C CA . ILE A 1 90 ? -8.722 4.138 26.324 1.00 75.31 90 ILE A CA 1
ATOM 726 C C . ILE A 1 90 ? -10.173 3.959 25.869 1.00 75.31 90 ILE A C 1
ATOM 728 O O . ILE A 1 90 ? -10.593 4.595 24.904 1.00 75.31 90 ILE A O 1
ATOM 732 N N . PRO A 1 91 ? -10.953 3.063 26.498 1.00 63.56 91 PRO A N 1
ATOM 733 C CA . PRO A 1 91 ? -12.376 3.054 26.232 1.00 63.56 91 PRO A CA 1
ATOM 734 C C . PRO A 1 91 ? -12.923 4.409 26.691 1.00 63.56 91 PRO A C 1
ATOM 736 O O . PRO A 1 91 ? -12.628 4.848 27.804 1.00 63.56 91 PRO A O 1
ATOM 739 N N . ASP A 1 92 ? -13.744 5.049 25.857 1.00 60.84 92 ASP A N 1
ATOM 740 C CA . ASP A 1 92 ? -14.352 6.370 26.109 1.00 60.84 92 ASP A CA 1
ATOM 741 C C . ASP A 1 92 ? -15.094 6.478 27.459 1.00 60.84 92 ASP A C 1
ATOM 743 O O . ASP A 1 92 ? -15.429 7.571 27.914 1.00 60.84 92 ASP A O 1
ATOM 747 N N . VAL A 1 93 ? -15.348 5.350 28.131 1.00 63.59 93 VAL A N 1
ATOM 748 C CA . VAL A 1 93 ? -15.933 5.297 29.469 1.00 63.59 93 VAL A CA 1
ATOM 749 C C . VAL A 1 93 ? -14.984 4.553 30.420 1.00 63.59 93 VAL A C 1
ATOM 751 O O . VAL A 1 93 ? -14.993 3.316 30.450 1.00 63.59 93 VAL A O 1
ATOM 754 N N . PRO A 1 94 ? -14.182 5.264 31.236 1.00 63.06 94 PRO A N 1
ATOM 755 C CA . PRO A 1 94 ? -13.391 4.629 32.283 1.00 63.06 94 PRO A CA 1
ATOM 756 C C . PRO A 1 94 ? 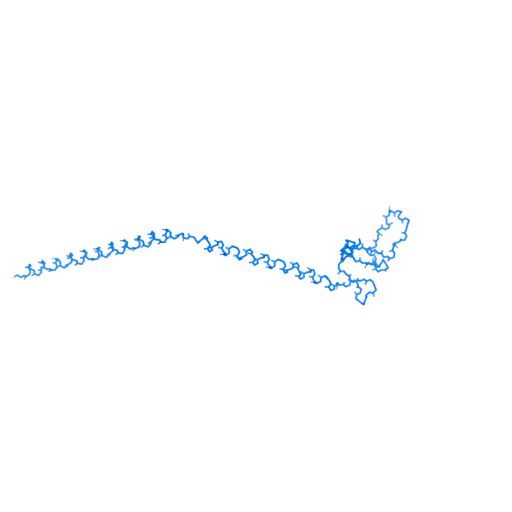-14.311 3.904 33.277 1.00 63.06 94 PRO A C 1
ATOM 758 O O . PRO A 1 94 ? -15.459 4.301 33.506 1.00 63.06 94 PRO A O 1
ATOM 761 N N . SER A 1 95 ? -13.822 2.817 33.881 1.00 61.56 95 SER A N 1
ATOM 762 C CA . SER A 1 95 ? -14.609 1.941 34.768 1.00 61.56 95 SER A CA 1
ATOM 763 C C . SER A 1 95 ? -15.300 2.683 35.915 1.00 61.56 95 SER A C 1
ATOM 765 O O . SER A 1 95 ? -16.367 2.265 36.358 1.00 61.56 95 SER A O 1
ATOM 767 N N . GLU A 1 96 ? -14.723 3.797 36.357 1.00 65.44 96 GLU A N 1
ATOM 768 C CA . GLU A 1 96 ? -15.247 4.654 37.421 1.00 65.44 96 GLU A CA 1
ATOM 769 C C . GLU A 1 96 ? -16.514 5.431 37.019 1.00 65.44 96 GLU A C 1
ATOM 771 O O . GLU A 1 96 ? -17.430 5.604 37.821 1.00 65.44 96 GLU A O 1
ATOM 776 N N . ILE A 1 97 ? -16.640 5.818 35.747 1.00 74.38 97 ILE A N 1
ATOM 777 C CA . ILE A 1 97 ? -17.867 6.442 35.233 1.00 74.38 97 ILE A CA 1
ATOM 778 C C . ILE A 1 97 ? -18.961 5.382 35.062 1.00 74.38 97 ILE A C 1
ATOM 780 O O . ILE A 1 97 ? -20.130 5.645 35.340 1.00 74.38 97 ILE A O 1
ATOM 784 N N . ARG A 1 98 ? -18.606 4.143 34.687 1.00 73.81 98 ARG A N 1
ATOM 785 C CA . ARG A 1 98 ? -19.581 3.036 34.613 1.00 73.81 98 ARG A CA 1
ATOM 786 C C . ARG A 1 98 ? -20.215 2.744 35.972 1.00 73.81 98 ARG A C 1
ATOM 788 O O . ARG A 1 98 ? -21.424 2.524 36.030 1.00 73.81 98 ARG A O 1
ATOM 795 N N . THR A 1 99 ? -19.433 2.758 37.052 1.00 77.19 99 THR A N 1
ATOM 796 C CA . THR A 1 99 ? -19.949 2.529 38.409 1.00 77.19 99 THR A CA 1
ATOM 797 C C . THR A 1 99 ? -20.801 3.697 38.900 1.00 77.19 99 THR A C 1
ATOM 799 O O . THR A 1 99 ? -21.862 3.451 39.475 1.00 77.19 99 THR A O 1
ATOM 802 N N . GLN A 1 100 ? -20.416 4.949 38.619 1.00 81.25 100 GLN A N 1
ATOM 803 C CA . GLN A 1 100 ? -21.253 6.117 38.926 1.00 81.25 100 GLN A CA 1
ATOM 804 C C . GLN A 1 100 ? -22.581 6.096 38.161 1.00 81.25 100 GLN A C 1
ATOM 806 O O . GLN A 1 100 ? -23.632 6.199 38.787 1.00 81.25 100 GLN A O 1
ATOM 811 N N . ILE A 1 101 ? -22.565 5.840 36.848 1.00 86.19 101 ILE A N 1
ATOM 812 C CA . ILE A 1 101 ? -23.789 5.719 36.037 1.00 86.19 101 ILE A CA 1
ATOM 813 C C . ILE A 1 101 ? -24.685 4.594 36.565 1.00 86.19 101 ILE A C 1
ATOM 815 O O . ILE A 1 101 ? -25.906 4.734 36.626 1.00 86.19 101 ILE A O 1
ATOM 819 N N . GLN A 1 102 ? -24.106 3.455 36.951 1.00 85.25 102 GLN A N 1
ATOM 820 C CA . GLN A 1 102 ? -24.879 2.343 37.496 1.00 85.25 102 GLN A CA 1
ATOM 821 C C . GLN A 1 102 ? -25.508 2.701 38.849 1.00 85.25 102 GLN A C 1
ATOM 823 O O . GLN A 1 102 ? -26.657 2.335 39.094 1.00 85.25 102 GLN A O 1
ATOM 828 N N . ARG A 1 103 ? -24.799 3.464 39.688 1.00 90.94 103 ARG A N 1
ATOM 829 C CA . ARG A 1 103 ? -25.311 3.971 40.964 1.00 90.94 103 ARG A CA 1
ATOM 830 C C . ARG A 1 103 ? -26.450 4.966 40.766 1.00 90.94 103 ARG A C 1
ATOM 832 O O . ARG A 1 103 ? -27.494 4.807 41.386 1.00 90.94 103 ARG A O 1
ATOM 839 N N . GLU A 1 104 ? -26.287 5.939 39.873 1.00 91.25 104 GLU A N 1
ATOM 840 C CA . GLU A 1 104 ? -27.340 6.908 39.547 1.00 91.25 104 GLU A CA 1
ATOM 841 C C . GLU A 1 104 ? -28.590 6.219 38.995 1.00 91.25 104 GLU A C 1
ATOM 843 O O . GLU A 1 104 ? -29.705 6.539 39.402 1.00 91.25 104 GLU A O 1
ATOM 848 N N . ARG A 1 105 ? -28.419 5.205 38.138 1.00 89.06 105 ARG A N 1
ATOM 849 C CA . ARG A 1 105 ? -29.535 4.393 37.629 1.00 89.06 105 ARG A CA 1
ATOM 850 C C . ARG A 1 105 ? -30.256 3.618 38.728 1.00 89.06 105 ARG A C 1
ATOM 852 O O . ARG A 1 105 ? -31.465 3.434 38.619 1.00 89.06 105 ARG A O 1
ATOM 859 N N . MET A 1 106 ? -29.546 3.131 39.748 1.00 90.81 106 MET A N 1
ATOM 860 C CA . MET A 1 106 ? -30.191 2.467 40.887 1.00 90.81 106 MET A CA 1
ATOM 861 C C . MET A 1 106 ? -30.991 3.467 41.725 1.00 90.81 106 MET A C 1
ATOM 863 O O . MET A 1 106 ? -32.178 3.243 41.940 1.00 90.81 106 MET A O 1
ATOM 867 N N . LEU A 1 107 ? -30.402 4.618 42.058 1.00 94.00 107 LEU A N 1
ATOM 868 C CA . LEU A 1 107 ? -31.082 5.681 42.810 1.00 94.00 107 LEU A CA 1
ATOM 869 C C . LEU A 1 107 ? -32.324 6.217 42.080 1.00 94.00 107 LEU A C 1
ATOM 871 O O . LEU A 1 107 ? -33.356 6.462 42.698 1.00 94.00 107 LEU A O 1
ATOM 875 N N . GLN A 1 108 ? -32.263 6.364 40.753 1.00 94.25 108 GLN A N 1
ATOM 876 C CA . GLN A 1 108 ? -33.422 6.773 39.953 1.00 94.25 108 GLN A CA 1
ATOM 877 C C . GLN A 1 108 ? -34.559 5.747 39.999 1.00 94.25 108 GLN A C 1
ATOM 879 O O . GLN A 1 108 ? -35.723 6.134 40.094 1.00 94.25 108 GLN A O 1
ATOM 884 N N . LYS A 1 109 ? -34.238 4.448 39.945 1.00 93.50 109 LYS A N 1
ATOM 885 C CA . LYS A 1 109 ? -35.241 3.378 40.034 1.00 93.50 109 LYS A CA 1
ATOM 886 C C . LYS A 1 109 ? -35.903 3.335 41.405 1.00 93.50 109 LYS A C 1
ATOM 888 O O . LYS A 1 109 ? -37.119 3.188 41.470 1.00 93.50 109 LYS A O 1
ATOM 893 N N . GLU A 1 110 ? -35.125 3.493 42.470 1.00 92.31 110 GLU A N 1
ATOM 894 C CA . GLU A 1 110 ? -35.640 3.560 43.841 1.00 92.31 110 GLU A CA 1
ATOM 895 C C . GLU A 1 110 ? -36.571 4.765 44.010 1.00 92.31 110 GLU A C 1
ATOM 897 O O . GLU A 1 110 ? -37.724 4.596 44.398 1.00 92.31 110 GLU A O 1
ATOM 902 N N . ALA A 1 111 ? -36.142 5.957 43.581 1.00 92.38 111 ALA A N 1
ATOM 903 C CA . ALA A 1 111 ? -36.971 7.160 43.639 1.00 92.38 111 ALA A CA 1
ATOM 904 C C . ALA A 1 111 ? -38.267 7.038 42.813 1.00 92.38 111 ALA A C 1
ATOM 906 O O . ALA A 1 111 ? -39.309 7.568 43.200 1.00 92.38 111 ALA A O 1
ATOM 907 N N . GLN A 1 112 ? -38.229 6.354 41.666 1.00 92.44 112 GLN A N 1
ATOM 908 C CA . GLN A 1 112 ? -39.423 6.097 40.860 1.00 92.44 112 GLN A CA 1
ATOM 909 C C . GLN A 1 112 ? -40.363 5.087 41.533 1.00 92.44 112 GLN A C 1
ATOM 911 O O . GLN A 1 112 ? -41.578 5.284 41.509 1.00 92.44 112 GLN A O 1
ATOM 916 N N . PHE A 1 113 ? -39.815 4.034 42.144 1.00 93.44 113 PHE A N 1
ATOM 917 C CA . PHE A 1 113 ? -40.587 3.031 42.872 1.00 93.44 113 PHE A CA 1
ATOM 918 C C . PHE A 1 113 ? -41.277 3.635 44.099 1.00 93.44 113 PHE A C 1
ATOM 920 O O . PHE A 1 113 ? -42.486 3.486 44.244 1.00 93.44 113 PHE A O 1
ATOM 927 N N . GLU A 1 114 ? -40.554 4.393 44.926 1.00 90.94 114 GLU A N 1
ATOM 928 C CA . GLU A 1 114 ? -41.115 5.071 46.102 1.00 90.94 114 GLU A CA 1
ATOM 929 C C . GLU A 1 114 ? -42.233 6.049 45.732 1.00 90.94 114 GLU A C 1
ATOM 931 O O . GLU A 1 114 ? -43.264 6.097 46.403 1.00 90.94 114 GLU A O 1
ATOM 936 N N . ARG A 1 115 ? -42.073 6.802 44.634 1.00 91.25 115 ARG A N 1
ATOM 937 C CA . ARG A 1 115 ? -43.139 7.670 44.110 1.00 91.25 115 ARG A CA 1
ATOM 938 C C . ARG A 1 115 ? -44.367 6.867 43.693 1.00 91.25 115 ARG A C 1
ATOM 940 O O . ARG A 1 115 ? -45.474 7.271 44.029 1.00 91.25 115 ARG A O 1
ATOM 947 N N . GLY A 1 116 ? -44.178 5.746 42.997 1.00 90.00 116 GLY A N 1
ATOM 948 C CA . GLY A 1 116 ? -45.275 4.856 42.615 1.00 90.00 116 GLY A CA 1
ATOM 949 C C . GLY A 1 116 ? -46.020 4.295 43.829 1.00 90.00 116 GLY A C 1
ATOM 950 O O . GLY A 1 116 ? -47.244 4.351 43.874 1.00 90.00 116 GLY A O 1
ATOM 951 N N . VAL A 1 117 ? -45.289 3.832 44.847 1.00 90.81 117 VAL A N 1
ATOM 952 C CA . VAL A 1 117 ? -45.867 3.292 46.088 1.00 90.81 117 VAL A CA 1
ATOM 953 C C . VAL A 1 117 ? -46.613 4.367 46.884 1.00 90.81 117 VAL A C 1
ATOM 955 O O . VAL A 1 117 ? -47.716 4.110 47.354 1.00 90.81 117 VAL A O 1
ATOM 958 N N . ASN A 1 118 ? -46.058 5.579 47.017 1.00 89.94 118 ASN A N 1
ATOM 959 C CA . ASN A 1 118 ? -46.716 6.673 47.745 1.00 89.94 118 ASN A CA 1
ATOM 960 C C . ASN A 1 118 ? -48.022 7.108 47.064 1.00 89.94 118 ASN A C 1
ATOM 962 O O . ASN A 1 118 ? -49.011 7.351 47.747 1.00 89.94 118 ASN A O 1
ATOM 966 N N . VAL A 1 119 ? -48.036 7.180 45.729 1.00 91.12 119 VAL A N 1
ATOM 967 C CA . VAL A 1 119 ? -49.256 7.482 44.964 1.00 91.12 119 VAL A CA 1
ATOM 968 C C . VAL A 1 119 ? -50.305 6.393 45.179 1.00 91.12 119 VAL A C 1
ATOM 970 O O . VAL A 1 119 ? -51.428 6.720 45.545 1.00 91.12 119 VAL A O 1
ATOM 973 N N . ASN A 1 120 ? -49.925 5.119 45.051 1.00 88.50 120 ASN A N 1
ATOM 974 C CA . ASN A 1 120 ? -50.850 3.998 45.226 1.00 88.50 120 ASN A CA 1
ATOM 975 C C . ASN A 1 120 ? -51.442 3.943 46.649 1.00 88.50 120 ASN A C 1
ATOM 977 O O . ASN A 1 120 ? -52.637 3.728 46.813 1.00 88.50 120 ASN A O 1
ATOM 981 N N . GLY A 1 121 ? -50.633 4.214 47.680 1.00 88.12 121 GLY A N 1
ATOM 982 C CA . GLY A 1 121 ? -51.115 4.276 49.065 1.00 88.12 121 GLY A CA 1
ATOM 983 C C . GLY A 1 121 ? -52.091 5.431 49.323 1.00 88.12 121 GLY A C 1
ATOM 984 O O . GLY A 1 121 ? -53.070 5.259 50.040 1.00 88.12 121 GLY A O 1
ATOM 985 N N . ARG A 1 122 ? -51.879 6.602 48.701 1.00 88.75 122 ARG A N 1
ATOM 986 C CA . ARG A 1 122 ? -52.823 7.732 48.807 1.00 88.75 122 ARG A CA 1
ATOM 987 C C . ARG A 1 122 ?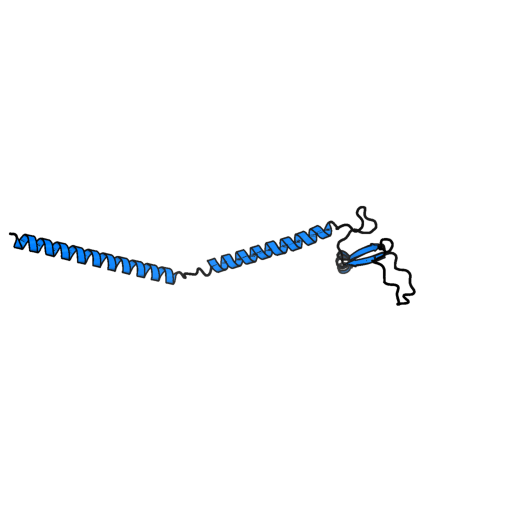 -54.167 7.431 48.153 1.00 88.75 122 ARG A C 1
ATOM 989 O O . ARG A 1 122 ? -55.183 7.887 48.665 1.00 88.75 122 ARG A O 1
ATOM 996 N N . GLU A 1 123 ? -54.162 6.704 47.037 1.00 88.75 123 GLU A N 1
ATOM 997 C CA . GLU A 1 123 ? -55.395 6.260 46.385 1.00 88.75 123 GLU A CA 1
ATOM 998 C C . GLU A 1 123 ? -56.158 5.285 47.291 1.00 88.75 123 GLU A C 1
ATOM 1000 O O . GLU A 1 123 ? -57.340 5.506 47.549 1.00 88.75 123 GLU A O 1
ATOM 1005 N N . GLU A 1 124 ? -55.489 4.268 47.847 1.00 87.81 124 GLU A N 1
ATOM 1006 C CA . GLU A 1 124 ? -56.092 3.312 48.794 1.00 87.81 124 GLU A CA 1
ATOM 1007 C C . GLU A 1 124 ? -56.709 4.010 50.021 1.00 87.81 124 GLU A C 1
ATOM 1009 O O . GLU A 1 124 ? -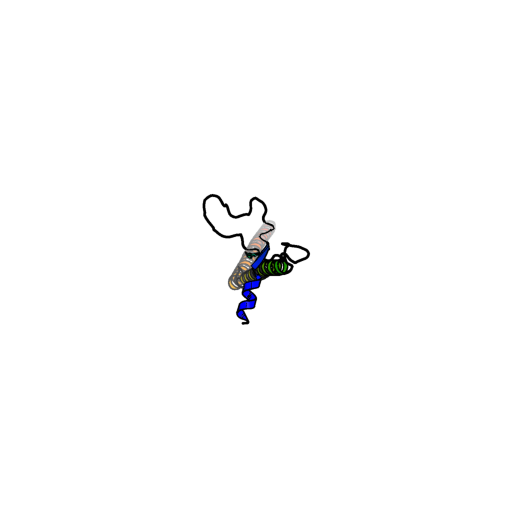57.869 3.754 50.354 1.00 87.81 124 GLU A O 1
ATOM 1014 N N . ASP A 1 125 ? -55.990 4.959 50.632 1.00 89.62 125 ASP A N 1
ATOM 1015 C CA . ASP A 1 125 ? -56.481 5.751 51.769 1.00 89.62 125 ASP A CA 1
ATOM 1016 C C . ASP A 1 125 ? -57.746 6.567 51.427 1.00 89.62 125 ASP A C 1
ATOM 1018 O O . ASP A 1 125 ? -58.609 6.795 52.284 1.00 89.62 125 ASP A O 1
ATOM 1022 N N . GLU A 1 126 ? -57.862 7.054 50.188 1.00 91.56 126 GLU A N 1
ATOM 1023 C CA . GLU A 1 126 ? -59.013 7.832 49.723 1.00 91.56 126 GLU A CA 1
ATOM 1024 C C . GLU A 1 126 ? -60.249 6.942 49.511 1.00 91.56 126 GLU A C 1
ATOM 1026 O O . GLU A 1 126 ? -61.349 7.304 49.946 1.00 91.56 126 GLU A O 1
ATOM 1031 N N . TYR A 1 127 ? -60.076 5.748 48.931 1.00 87.50 127 TYR A N 1
ATOM 1032 C CA . TYR A 1 127 ? -61.150 4.759 48.781 1.00 87.50 127 TYR A CA 1
ATOM 1033 C C . TYR A 1 127 ? -61.697 4.288 50.132 1.00 87.50 127 TYR A C 1
ATOM 1035 O O . TYR A 1 127 ? -62.917 4.268 50.319 1.00 87.50 127 TYR A O 1
ATOM 1043 N N . ASP A 1 128 ? -60.827 3.979 51.096 1.00 90.56 128 ASP A N 1
ATOM 1044 C CA . ASP A 1 128 ? -61.241 3.532 52.433 1.00 90.56 128 ASP A CA 1
ATOM 1045 C C . ASP A 1 128 ? -62.025 4.612 53.190 1.00 90.56 128 ASP A C 1
ATOM 1047 O O . ASP A 1 128 ? -63.033 4.327 53.852 1.00 90.56 128 ASP A O 1
ATOM 1051 N N . ARG A 1 129 ? -61.632 5.884 53.051 1.00 91.44 129 ARG A N 1
ATOM 1052 C CA . ARG A 1 129 ? -62.399 7.010 53.607 1.00 91.44 129 ARG A CA 1
ATOM 1053 C C . ARG A 1 129 ? -63.770 7.151 52.958 1.00 91.44 129 ARG A C 1
ATOM 1055 O O . ARG A 1 129 ? -64.741 7.370 53.681 1.00 91.44 129 ARG A O 1
ATOM 1062 N N . MET A 1 130 ? -63.873 7.011 51.635 1.00 90.19 130 MET A N 1
ATOM 1063 C CA . MET A 1 130 ? -65.166 7.032 50.942 1.00 90.19 130 MET A CA 1
ATOM 1064 C C . MET A 1 130 ? -66.062 5.872 51.386 1.00 90.19 130 MET A C 1
ATOM 1066 O O . MET A 1 130 ? -67.232 6.101 51.681 1.00 90.19 130 MET A O 1
ATOM 1070 N N . LEU A 1 131 ? -65.522 4.656 51.510 1.00 88.62 131 LEU A N 1
ATOM 1071 C CA . LEU A 1 131 ? -66.262 3.489 52.006 1.00 88.62 131 LEU A CA 1
ATOM 1072 C C . LEU A 1 131 ? -66.759 3.689 53.439 1.00 88.62 131 LEU A C 1
ATOM 1074 O O . LEU A 1 131 ? -67.880 3.305 53.763 1.00 88.62 131 LEU A O 1
ATOM 1078 N N . THR A 1 132 ? -65.945 4.316 54.286 1.00 91.31 132 THR A N 1
ATOM 1079 C CA . THR A 1 132 ? -66.318 4.622 55.671 1.00 91.31 132 THR A CA 1
ATOM 1080 C C . THR A 1 132 ? -67.388 5.710 55.740 1.00 91.31 132 THR A C 1
ATOM 1082 O O . THR A 1 132 ? -68.275 5.626 56.577 1.00 91.31 132 THR A O 1
ATOM 1085 N N . ALA A 1 133 ? -67.340 6.709 54.856 1.00 89.50 133 ALA A N 1
ATOM 1086 C CA . ALA A 1 133 ? -68.353 7.763 54.769 1.00 89.50 133 ALA A CA 1
ATOM 1087 C C . ALA A 1 133 ? -69.681 7.289 54.146 1.00 89.50 133 ALA A C 1
ATOM 1089 O O . ALA A 1 133 ? -70.720 7.903 54.374 1.00 89.50 133 ALA A O 1
ATOM 1090 N N . LEU A 1 134 ? -69.642 6.218 53.347 1.00 87.19 134 LEU A N 1
ATOM 1091 C CA . LEU A 1 134 ? -70.810 5.552 52.759 1.00 87.19 134 LEU A CA 1
ATOM 1092 C C . LEU A 1 134 ? -71.503 4.573 53.723 1.00 87.19 134 LEU A C 1
ATOM 1094 O O . LEU A 1 134 ? -72.600 4.104 53.410 1.00 87.19 134 LEU A O 1
ATOM 1098 N N . ARG A 1 135 ? -70.872 4.241 54.853 1.00 78.75 135 ARG A N 1
ATOM 1099 C CA . ARG A 1 135 ? -71.373 3.309 55.870 1.00 78.75 135 ARG A CA 1
ATOM 1100 C C . ARG A 1 135 ? -72.028 4.043 57.036 1.00 78.75 135 ARG A C 1
ATOM 1102 O O . ARG A 1 135 ? -73.030 3.494 57.545 1.00 78.75 135 ARG A O 1
#

InterPro domains:
  IPR007632 Anoctamin [PTHR12308] (41-115)
  IPR049452 Anoctamin, transmembrane domain [PF04547] (19-104)

Foldseek 3Di:
DVVVVVVCQQKAKDAPVPDDPPRDDDPPPDPPVDDDDRIDIDGHQADHCPDPPHRHHHPVNVVVVVVVVVVVVVVVVVVVVVVVVVCVVPVVQDPVNVVVVVVVVVVVVVVVVVVVVVVVVVVVVVVVVVVVVVD

Secondary structure (DSSP, 8-state):
--SSTTGGGGEEEEEGGG--TTTS---SS----SPPPSEEEEES-B--TTSSSTTPBPHHHHHHHHHHHHHHHHHHHHHHHHHHHHHHHS-SS-HHHHHHHHHHHHHHHHHHHHHHHHHHHHHHHHHHHHHHHT-

Sequence (135 aa):
RIWLLKFTTSISAFNTSDYLDEMGVDKDGVDIEGDDPEICQYRGYRNGPEDKEKYGLSPQYWHVFAARLAFVVVFEHIVFALTGIMAYTIPDVPSEIRTQIQRERMLQKEAQFERGVNVNGREEDEYDRMLTALR

pLDDT: mean 82.55, std 12.95, range [40.91, 97.75]